Protein AF-A0A849MA94-F1 (afdb_monomer_lite)

Secondary structure (DSSP, 8-state):
-HHHHHHHHGGG-SSEEEEEEEETTEEEEEEEETTTTEEEEEEE-TTS-EEEEEEES-HHHHHHHHHHHS-S--TTSPPPEEEE---

Structure (mmCIF, N/CA/C/O backbone):
data_AF-A0A849MA94-F1
#
_entry.id   AF-A0A849MA94-F1
#
loop_
_atom_site.group_PDB
_atom_site.id
_atom_site.type_symbol
_atom_site.label_atom_id
_atom_site.label_alt_id
_atom_site.label_comp_id
_atom_site.label_asym_id
_atom_site.label_entity_id
_atom_site.label_seq_id
_atom_site.pdbx_PDB_ins_code
_atom_site.Cartn_x
_atom_site.Cartn_y
_atom_site.Cartn_z
_atom_site.occupancy
_atom_site.B_iso_or_equiv
_atom_site.auth_seq_id
_atom_site.auth_comp_id
_atom_site.auth_asym_id
_atom_site.auth_atom_id
_atom_site.pdbx_PDB_model_num
ATOM 1 N N . MET A 1 1 ? 1.496 12.436 -2.236 1.00 76.69 1 MET A N 1
ATOM 2 C CA . MET A 1 1 ? 1.110 12.129 -3.637 1.00 76.69 1 MET A CA 1
ATOM 3 C C . MET A 1 1 ? 0.182 10.909 -3.790 1.00 76.69 1 MET A C 1
ATOM 5 O O . MET A 1 1 ? -0.971 11.111 -4.139 1.00 76.69 1 MET A O 1
ATOM 9 N N . VAL A 1 2 ? 0.598 9.652 -3.528 1.00 86.56 2 VAL A N 1
ATOM 10 C CA . VAL A 1 2 ? -0.299 8.467 -3.696 1.00 86.56 2 VAL A CA 1
ATOM 11 C C . VAL A 1 2 ? -1.385 8.389 -2.617 1.00 86.56 2 VAL A C 1
ATOM 13 O O . VAL A 1 2 ? -2.550 8.169 -2.932 1.00 86.56 2 VAL A O 1
ATOM 16 N N . ALA A 1 3 ? -1.019 8.587 -1.347 1.00 86.75 3 ALA A N 1
ATOM 17 C CA . ALA A 1 3 ? -1.971 8.524 -0.239 1.00 86.75 3 ALA A CA 1
ATOM 18 C C . ALA A 1 3 ? -3.079 9.585 -0.365 1.00 86.75 3 ALA A C 1
ATOM 20 O O . ALA A 1 3 ? -4.253 9.277 -0.198 1.00 86.75 3 ALA A O 1
ATOM 21 N N . GLU A 1 4 ? -2.715 10.807 -0.757 1.00 88.38 4 GLU A N 1
ATOM 22 C CA . GLU A 1 4 ? -3.664 11.893 -1.035 1.00 88.38 4 GLU A CA 1
ATOM 23 C C . GLU A 1 4 ? -4.604 11.553 -2.196 1.00 88.38 4 GLU A C 1
ATOM 25 O O . GLU A 1 4 ? -5.797 11.841 -2.124 1.00 88.38 4 GLU A O 1
ATOM 30 N N . LEU A 1 5 ? -4.093 10.906 -3.252 1.00 87.00 5 LEU A N 1
ATOM 31 C CA . LEU A 1 5 ? -4.917 10.473 -4.378 1.00 87.00 5 LEU A CA 1
ATOM 32 C C . LEU A 1 5 ? -5.948 9.428 -3.941 1.00 87.00 5 LEU A C 1
ATOM 34 O O . LEU A 1 5 ? -7.102 9.506 -4.357 1.00 87.00 5 LEU A O 1
ATOM 38 N N . PHE A 1 6 ? -5.567 8.485 -3.078 1.00 88.81 6 PHE A N 1
ATOM 39 C CA . PHE A 1 6 ? -6.527 7.547 -2.502 1.00 88.81 6 PHE A CA 1
ATOM 40 C C . PHE A 1 6 ? -7.552 8.246 -1.614 1.00 88.81 6 PHE A C 1
ATOM 42 O O . PHE A 1 6 ? -8.740 8.026 -1.815 1.00 88.81 6 PHE A O 1
ATOM 49 N N . LEU A 1 7 ? -7.128 9.125 -0.700 1.00 88.19 7 LEU A N 1
ATOM 50 C CA . LEU A 1 7 ? -8.043 9.869 0.175 1.00 88.19 7 LEU A CA 1
ATOM 51 C C . LEU A 1 7 ? -9.059 10.693 -0.626 1.00 88.19 7 LEU A C 1
ATOM 53 O O . LEU A 1 7 ? -10.249 10.640 -0.334 1.00 88.19 7 LEU A O 1
ATOM 57 N N . LYS A 1 8 ? -8.617 11.384 -1.683 1.00 89.19 8 LYS A N 1
ATOM 58 C CA . LYS A 1 8 ? -9.487 12.197 -2.546 1.00 89.19 8 LYS A CA 1
ATOM 59 C C . LYS A 1 8 ? -10.556 11.377 -3.277 1.00 89.19 8 LYS A C 1
ATOM 61 O O . LYS A 1 8 ? -11.632 11.893 -3.556 1.00 89.19 8 LYS A O 1
ATOM 66 N N . ASN A 1 9 ? -10.249 10.130 -3.632 1.00 86.56 9 ASN A N 1
ATOM 67 C CA . ASN A 1 9 ? -11.147 9.275 -4.414 1.00 86.56 9 ASN A CA 1
ATOM 68 C C . ASN A 1 9 ? -11.886 8.235 -3.563 1.00 86.56 9 ASN A C 1
ATOM 70 O O . ASN A 1 9 ? -12.665 7.454 -4.108 1.00 86.56 9 ASN A O 1
ATOM 74 N N . LEU A 1 10 ? -11.652 8.214 -2.249 1.00 84.44 10 LEU A N 1
ATOM 75 C CA . LEU A 1 10 ? -12.111 7.150 -1.365 1.00 84.44 10 LEU A CA 1
ATOM 76 C C . LEU A 1 10 ? -13.636 7.035 -1.330 1.00 84.44 10 LEU A C 1
ATOM 78 O O . LEU A 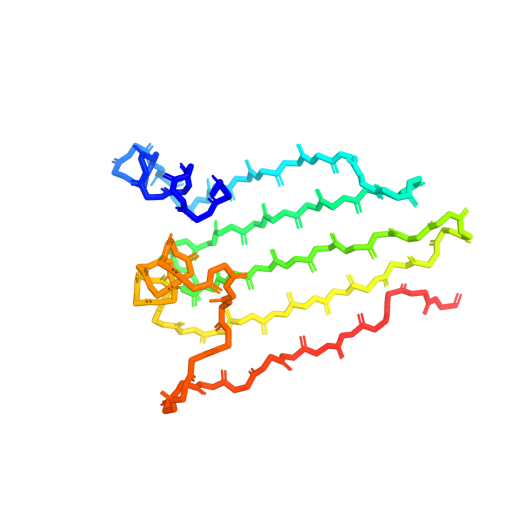1 10 ? -14.167 5.939 -1.468 1.00 84.44 10 LEU A O 1
ATOM 82 N N . ASP A 1 11 ? -14.332 8.164 -1.213 1.00 78.25 11 ASP A N 1
ATOM 83 C CA . ASP A 1 11 ? -15.797 8.194 -1.109 1.00 78.25 11 ASP A CA 1
ATOM 84 C C . ASP A 1 11 ? -16.499 7.858 -2.438 1.00 78.25 11 ASP A C 1
ATOM 86 O O . ASP A 1 11 ? -17.680 7.519 -2.458 1.00 78.25 11 ASP A O 1
ATOM 90 N N . MET A 1 12 ? -15.770 7.911 -3.558 1.00 73.75 12 MET A N 1
ATOM 91 C CA . MET A 1 12 ? -16.264 7.525 -4.885 1.00 73.75 12 MET A CA 1
ATOM 92 C C . MET A 1 12 ? -15.980 6.051 -5.217 1.00 73.75 12 MET A C 1
ATOM 94 O O . MET A 1 12 ? -16.490 5.529 -6.212 1.00 73.75 12 MET A O 1
ATOM 98 N N . ALA A 1 13 ? -15.159 5.369 -4.416 1.00 68.12 13 ALA A N 1
ATOM 99 C CA . ALA A 1 13 ? -14.701 4.019 -4.695 1.00 68.12 13 ALA A CA 1
ATOM 100 C C . ALA A 1 13 ? -15.687 2.969 -4.176 1.00 68.12 13 ALA A C 1
ATOM 102 O O . ALA A 1 13 ? -15.842 2.776 -2.973 1.00 68.12 13 ALA A O 1
ATOM 103 N N . LYS A 1 14 ? -16.306 2.214 -5.088 1.00 67.88 14 LYS A N 1
ATOM 104 C CA . LYS A 1 14 ? -17.024 0.979 -4.743 1.00 67.88 14 LYS A CA 1
ATOM 105 C C . LYS A 1 14 ? -16.040 -0.193 -4.681 1.00 67.88 14 LYS A C 1
ATOM 107 O O . LYS A 1 14 ? -15.924 -0.957 -5.634 1.00 67.88 14 LYS A O 1
ATOM 112 N N . GLY A 1 15 ? -15.281 -0.279 -3.593 1.00 78.31 15 GLY A N 1
ATOM 113 C CA . GLY A 1 15 ? -14.521 -1.478 -3.227 1.00 78.31 15 GLY A CA 1
ATOM 114 C C . GLY A 1 15 ? -13.014 -1.415 -3.479 1.00 78.31 15 GLY A C 1
ATOM 115 O O . GLY A 1 15 ? -12.244 -1.778 -2.594 1.00 78.31 15 GLY A O 1
ATOM 116 N N . LYS A 1 16 ? -12.549 -0.943 -4.646 1.00 88.38 16 LYS A N 1
ATOM 117 C CA . LYS A 1 16 ? -11.106 -0.955 -4.979 1.00 88.38 16 LYS A CA 1
ATOM 118 C C . LYS A 1 16 ? -10.653 0.318 -5.688 1.00 88.38 16 LYS A C 1
ATOM 120 O O . LYS A 1 16 ? -11.325 0.800 -6.597 1.00 88.38 16 LYS A O 1
ATOM 125 N N . LEU A 1 17 ? -9.480 0.829 -5.312 1.00 91.88 17 LEU A N 1
ATOM 126 C CA . LEU A 1 17 ? -8.789 1.925 -5.996 1.00 91.88 17 LEU A CA 1
ATOM 127 C C . LEU A 1 17 ? -7.397 1.483 -6.436 1.00 91.88 17 LEU A C 1
ATOM 129 O O . LEU A 1 17 ? -6.680 0.826 -5.686 1.00 91.88 17 LEU A O 1
ATOM 133 N N . GLY A 1 18 ? -6.993 1.892 -7.637 1.00 92.88 18 GLY A N 1
ATOM 134 C CA . GLY A 1 18 ? -5.685 1.576 -8.200 1.00 92.88 18 GLY A CA 1
ATOM 135 C C . GLY A 1 18 ? -4.941 2.825 -8.651 1.00 92.88 18 GLY A C 1
ATOM 136 O O . GLY A 1 18 ? -5.522 3.706 -9.279 1.00 92.88 18 GLY A O 1
ATOM 137 N N . VAL A 1 19 ? -3.645 2.883 -8.354 1.00 92.94 19 VAL A N 1
ATOM 138 C CA . VAL A 1 19 ? -2.730 3.917 -8.848 1.00 92.94 19 VAL A CA 1
ATOM 139 C C . VAL A 1 19 ? -1.512 3.224 -9.431 1.00 92.94 19 VAL A C 1
ATOM 141 O O . VAL A 1 19 ? -0.879 2.414 -8.758 1.00 92.94 19 VAL A O 1
ATOM 144 N N . LYS A 1 20 ? -1.169 3.550 -10.674 1.00 93.75 20 LYS A N 1
ATOM 145 C CA . LYS A 1 20 ? -0.023 2.985 -11.389 1.00 93.75 20 LYS A CA 1
ATOM 146 C C . LYS A 1 20 ? 0.861 4.109 -11.907 1.00 93.75 20 LYS A C 1
ATOM 148 O O . LYS A 1 20 ? 0.353 5.078 -12.464 1.00 93.75 20 LYS A O 1
ATOM 153 N N . TYR A 1 21 ? 2.169 3.969 -11.730 1.00 92.56 21 TYR A N 1
ATOM 154 C CA . TYR A 1 21 ? 3.162 4.898 -12.265 1.00 92.56 21 TYR A CA 1
ATOM 155 C C . TYR A 1 21 ? 4.514 4.204 -12.475 1.00 92.56 21 TYR A C 1
ATOM 157 O O . TYR A 1 21 ? 4.765 3.126 -11.937 1.00 92.56 21 TYR A O 1
ATOM 165 N N . ILE A 1 22 ? 5.383 4.827 -13.270 1.00 91.31 22 ILE A N 1
ATOM 166 C CA . ILE A 1 22 ? 6.741 4.343 -13.549 1.00 91.31 22 ILE A CA 1
ATOM 167 C C . ILE A 1 22 ? 7.739 5.096 -12.662 1.00 91.31 22 ILE A C 1
ATOM 169 O O . ILE A 1 22 ? 7.637 6.313 -12.513 1.00 91.31 22 ILE A O 1
ATOM 173 N N . SER A 1 23 ? 8.691 4.377 -12.066 1.00 87.88 23 SER A N 1
ATOM 174 C CA . SER A 1 23 ? 9.774 4.920 -11.234 1.00 87.88 23 SER A CA 1
ATOM 175 C C . SER A 1 23 ? 11.019 4.055 -11.396 1.00 87.88 23 SER A C 1
ATOM 177 O O . SER A 1 23 ? 10.922 2.832 -11.339 1.00 87.88 23 SER A O 1
ATOM 179 N N . ASP A 1 24 ? 12.189 4.673 -11.567 1.00 83.25 24 ASP A N 1
ATOM 180 C CA . ASP A 1 24 ? 13.492 3.982 -11.615 1.00 83.25 24 ASP A CA 1
ATOM 181 C C . ASP A 1 24 ? 13.558 2.826 -12.637 1.00 83.25 24 ASP A C 1
ATOM 183 O O . ASP A 1 24 ? 14.123 1.765 -12.370 1.00 83.25 24 ASP A O 1
ATOM 187 N N . GLY A 1 25 ? 12.924 3.000 -13.804 1.00 83.50 25 GLY A N 1
ATOM 188 C CA . GLY A 1 25 ? 12.865 1.977 -14.859 1.00 83.50 25 GLY A CA 1
ATOM 189 C C . GLY A 1 25 ? 11.974 0.770 -14.537 1.00 83.50 25 GLY A C 1
ATOM 190 O O . GLY A 1 25 ? 11.956 -0.190 -15.302 1.00 83.50 25 GLY A O 1
ATOM 191 N N . GLY A 1 26 ? 11.237 0.814 -13.427 1.00 87.31 26 GLY A N 1
ATOM 192 C CA . GLY A 1 26 ? 10.264 -0.190 -13.023 1.00 87.31 26 GLY A CA 1
ATOM 193 C C . GLY A 1 26 ? 8.856 0.385 -12.884 1.00 87.31 26 GLY A C 1
ATOM 194 O O . GLY A 1 26 ? 8.638 1.592 -12.773 1.00 87.31 26 GLY A O 1
ATOM 195 N N . GLU A 1 27 ? 7.874 -0.498 -12.873 1.00 93.00 27 GLU A N 1
ATOM 196 C CA . GLU A 1 27 ? 6.476 -0.174 -12.624 1.00 93.00 27 GLU A CA 1
ATOM 197 C C . GLU A 1 27 ? 6.127 -0.326 -11.141 1.00 93.00 27 GLU A C 1
ATOM 199 O O . GLU A 1 27 ? 6.437 -1.346 -10.511 1.00 93.00 27 GLU A O 1
ATOM 204 N N . ILE A 1 28 ? 5.443 0.684 -10.598 1.00 93.75 28 ILE A N 1
ATOM 205 C CA . ILE A 1 28 ? 4.855 0.663 -9.263 1.00 93.75 28 ILE A CA 1
ATOM 206 C C . ILE A 1 28 ? 3.333 0.733 -9.390 1.00 93.75 28 ILE A C 1
ATOM 208 O O . ILE A 1 28 ? 2.787 1.678 -9.961 1.00 93.75 28 ILE A O 1
ATOM 212 N N . ILE A 1 29 ? 2.646 -0.247 -8.804 1.00 94.69 29 ILE A N 1
ATOM 213 C CA . ILE A 1 29 ? 1.185 -0.273 -8.689 1.00 94.69 29 ILE A CA 1
ATOM 214 C C . ILE A 1 29 ? 0.820 -0.287 -7.211 1.00 94.69 29 ILE A C 1
ATOM 216 O O . ILE A 1 29 ? 1.259 -1.177 -6.489 1.00 94.69 29 ILE A O 1
ATOM 220 N N . TYR A 1 30 ? -0.019 0.646 -6.772 1.00 95.00 30 TYR A N 1
ATOM 221 C CA . TYR A 1 30 ? -0.726 0.555 -5.499 1.00 95.00 30 TYR A CA 1
ATOM 222 C C . TYR A 1 30 ? -2.181 0.177 -5.736 1.00 95.00 30 TYR A C 1
ATOM 224 O O . TYR A 1 30 ? -2.850 0.786 -6.568 1.00 95.00 30 TYR A O 1
ATOM 232 N N . LEU A 1 31 ? -2.671 -0.789 -4.968 1.00 94.69 31 LEU A N 1
ATOM 233 C CA . LEU A 1 31 ? -4.076 -1.160 -4.897 1.00 94.69 31 LEU A CA 1
ATOM 234 C C . LEU A 1 31 ? -4.553 -0.963 -3.463 1.00 94.69 31 LEU A C 1
ATOM 236 O O . LEU A 1 31 ? -3.981 -1.539 -2.539 1.00 94.69 31 LEU A O 1
ATOM 240 N N . LEU A 1 32 ? -5.592 -0.165 -3.287 1.00 94.44 32 LEU A N 1
ATOM 241 C CA . LEU A 1 32 ? -6.351 -0.079 -2.052 1.00 94.44 32 LEU A CA 1
ATOM 242 C C . LEU A 1 32 ? -7.613 -0.918 -2.221 1.00 94.44 32 LEU A C 1
ATOM 244 O O . LEU A 1 32 ? -8.359 -0.714 -3.178 1.00 94.44 32 LEU A O 1
ATOM 248 N N . ASP A 1 33 ? -7.848 -1.824 -1.286 1.00 92.00 33 ASP A N 1
ATOM 249 C CA . ASP A 1 33 ? -9.093 -2.570 -1.172 1.00 92.00 33 ASP A CA 1
ATOM 250 C C . ASP A 1 33 ? -9.805 -2.115 0.100 1.00 92.00 33 ASP A C 1
ATOM 252 O O . ASP A 1 33 ? -9.306 -2.308 1.214 1.00 92.00 33 ASP A O 1
ATOM 256 N N . THR A 1 34 ? -10.926 -1.420 -0.077 1.00 89.25 34 THR A N 1
ATOM 257 C CA . THR A 1 34 ? -11.685 -0.843 1.035 1.00 89.25 34 THR A CA 1
ATOM 258 C C . THR A 1 34 ? -12.570 -1.876 1.719 1.00 89.25 34 THR A C 1
ATOM 260 O O . THR A 1 34 ? -12.932 -1.668 2.873 1.00 89.25 34 THR A O 1
ATOM 263 N N . GLU A 1 35 ? -12.920 -2.961 1.023 1.00 89.25 35 GLU A N 1
ATOM 264 C CA . GLU A 1 35 ? -13.747 -4.050 1.557 1.00 89.25 35 GLU A CA 1
ATOM 265 C C . GLU A 1 35 ? -12.891 -5.011 2.382 1.00 89.25 35 GLU A C 1
ATOM 267 O O . GLU A 1 35 ? -13.185 -5.261 3.549 1.00 89.25 35 GLU A O 1
ATOM 272 N N . ASP A 1 36 ? -11.772 -5.460 1.813 1.00 89.81 36 ASP A N 1
ATOM 273 C CA . ASP A 1 36 ? -10.836 -6.365 2.488 1.00 89.81 36 ASP A CA 1
ATOM 274 C C . ASP A 1 36 ? -9.848 -5.627 3.419 1.00 89.81 36 ASP A C 1
ATOM 276 O O . ASP A 1 36 ? -8.963 -6.241 4.023 1.00 89.81 36 ASP A O 1
ATOM 280 N N . ASN A 1 37 ? -9.978 -4.301 3.527 1.00 90.81 37 ASN A N 1
ATOM 281 C CA . ASN A 1 37 ? -9.197 -3.423 4.398 1.00 90.81 37 ASN A CA 1
ATOM 282 C C . ASN A 1 37 ? -7.674 -3.624 4.261 1.00 90.81 37 ASN A C 1
ATOM 284 O O . ASN A 1 37 ? -6.966 -3.872 5.242 1.00 90.81 37 ASN A O 1
ATOM 288 N N . PHE A 1 38 ? -7.145 -3.537 3.037 1.00 92.44 38 PHE A N 1
ATOM 289 C CA . PHE A 1 38 ? -5.702 -3.629 2.807 1.00 92.44 38 PHE A CA 1
ATOM 290 C C . PHE A 1 38 ? -5.195 -2.657 1.745 1.00 92.44 38 PHE A C 1
ATOM 292 O O . PHE A 1 38 ? -5.913 -2.225 0.845 1.00 92.44 38 PHE A O 1
ATOM 299 N N . ILE A 1 39 ? -3.891 -2.391 1.802 1.00 95.25 39 ILE A N 1
ATOM 300 C CA . ILE A 1 39 ? -3.132 -1.734 0.738 1.00 95.25 39 ILE A CA 1
ATOM 301 C C . ILE A 1 39 ? -2.114 -2.744 0.207 1.00 95.25 39 ILE A C 1
ATOM 303 O O . ILE A 1 39 ? -1.361 -3.342 0.977 1.00 95.25 39 ILE A O 1
ATOM 307 N N . ARG A 1 40 ? -2.061 -2.937 -1.110 1.00 95.81 40 ARG A N 1
ATOM 308 C CA . ARG A 1 40 ? -1.009 -3.697 -1.793 1.00 95.81 40 ARG A CA 1
ATOM 309 C C . ARG A 1 40 ? -0.163 -2.772 -2.641 1.00 95.81 40 ARG A C 1
ATOM 311 O O . ARG A 1 40 ? -0.682 -1.870 -3.290 1.00 95.81 40 ARG A O 1
ATOM 318 N N . LYS A 1 41 ? 1.137 -3.038 -2.677 1.00 95.38 41 LYS A N 1
ATOM 319 C CA . LYS A 1 41 ? 2.071 -2.435 -3.623 1.00 95.38 41 LYS A CA 1
ATOM 320 C C . LYS A 1 41 ? 2.764 -3.529 -4.406 1.00 95.38 41 LYS A C 1
ATOM 322 O O . LYS A 1 41 ? 3.369 -4.412 -3.808 1.00 95.38 41 LYS A O 1
ATOM 327 N N . PHE A 1 42 ? 2.753 -3.410 -5.720 1.00 94.94 42 PHE A N 1
ATOM 328 C CA . PHE A 1 42 ? 3.621 -4.165 -6.608 1.00 94.94 42 PHE A CA 1
ATOM 329 C C . PHE A 1 42 ? 4.739 -3.238 -7.053 1.00 94.94 42 PHE A C 1
ATOM 331 O O . PHE A 1 42 ? 4.480 -2.113 -7.479 1.00 94.94 42 PHE A O 1
ATOM 338 N N . LYS A 1 43 ? 5.981 -3.689 -6.908 1.00 94.62 43 LYS A N 1
ATOM 339 C CA . LYS A 1 43 ? 7.154 -3.009 -7.449 1.00 94.62 43 LYS A CA 1
ATOM 340 C C . LYS A 1 43 ? 7.871 -3.985 -8.360 1.00 94.62 43 LYS A C 1
ATOM 342 O O . LYS A 1 43 ? 8.383 -4.997 -7.883 1.00 94.62 43 LYS A O 1
ATOM 347 N N . THR A 1 44 ? 7.914 -3.663 -9.642 1.00 93.88 44 THR A N 1
ATOM 348 C CA . THR A 1 44 ? 8.817 -4.324 -10.583 1.00 93.88 44 THR A CA 1
ATOM 349 C C . THR A 1 44 ? 10.133 -3.561 -10.635 1.00 93.88 44 THR A C 1
ATOM 351 O O . THR A 1 44 ? 10.162 -2.344 -10.444 1.00 93.88 44 THR A O 1
ATOM 354 N N . ASN A 1 45 ? 11.235 -4.275 -10.828 1.00 86.94 45 ASN A N 1
ATOM 355 C CA . ASN A 1 45 ? 12.527 -3.675 -11.145 1.00 86.94 45 ASN A CA 1
ATOM 356 C C . ASN A 1 45 ? 12.842 -3.851 -12.642 1.00 86.94 45 ASN A C 1
ATOM 358 O O . ASN A 1 45 ? 12.132 -4.551 -13.363 1.00 86.94 45 ASN A O 1
ATOM 362 N N . ILE A 1 46 ? 13.937 -3.238 -13.098 1.00 84.25 46 ILE A N 1
ATOM 363 C CA . ILE A 1 46 ? 14.374 -3.301 -14.502 1.00 84.25 46 ILE A CA 1
ATOM 364 C C . ILE A 1 46 ? 14.697 -4.726 -14.984 1.00 84.25 46 ILE A C 1
ATOM 366 O O . ILE A 1 46 ? 14.632 -5.002 -16.175 1.00 84.25 46 ILE A O 1
ATOM 370 N N . SER A 1 47 ? 15.014 -5.647 -14.068 1.00 84.88 47 SER A N 1
ATOM 371 C CA . SER A 1 47 ? 15.276 -7.054 -14.384 1.00 84.88 47 SER A CA 1
ATOM 372 C C . SER A 1 47 ? 14.007 -7.915 -14.425 1.00 84.88 47 SER A C 1
ATOM 374 O O . SER A 1 47 ? 14.109 -9.132 -14.539 1.00 84.88 47 SER A O 1
ATOM 376 N N . GLY A 1 48 ? 12.815 -7.320 -14.289 1.00 83.06 48 GLY A N 1
ATOM 377 C CA . GLY A 1 48 ? 11.532 -8.030 -14.320 1.00 83.06 48 GLY A CA 1
ATOM 378 C C . GLY A 1 48 ? 11.150 -8.743 -13.016 1.00 83.06 48 GLY A C 1
ATOM 379 O O . GLY A 1 48 ? 10.090 -9.363 -12.945 1.00 83.06 48 GLY A O 1
ATOM 380 N N . THR A 1 49 ? 11.954 -8.640 -11.955 1.00 90.62 49 THR A N 1
ATOM 381 C CA . THR A 1 49 ? 11.587 -9.140 -10.623 1.00 90.62 49 THR A CA 1
ATOM 382 C C . THR A 1 49 ? 10.456 -8.295 -10.053 1.00 90.62 49 THR A C 1
ATOM 384 O O . THR A 1 49 ? 10.545 -7.066 -10.027 1.00 90.62 49 THR A O 1
ATOM 387 N N . MET A 1 50 ? 9.414 -8.950 -9.538 1.00 93.94 50 MET A N 1
ATOM 388 C CA . MET A 1 50 ? 8.272 -8.285 -8.917 1.00 93.94 50 MET A CA 1
ATOM 389 C C . MET A 1 50 ? 8.200 -8.604 -7.423 1.00 93.94 50 MET A C 1
ATOM 391 O O . MET A 1 50 ? 8.094 -9.762 -7.024 1.00 93.94 50 MET A O 1
ATOM 395 N N . LEU A 1 51 ? 8.213 -7.561 -6.595 1.00 95.25 51 LEU A N 1
ATOM 396 C CA . LEU A 1 51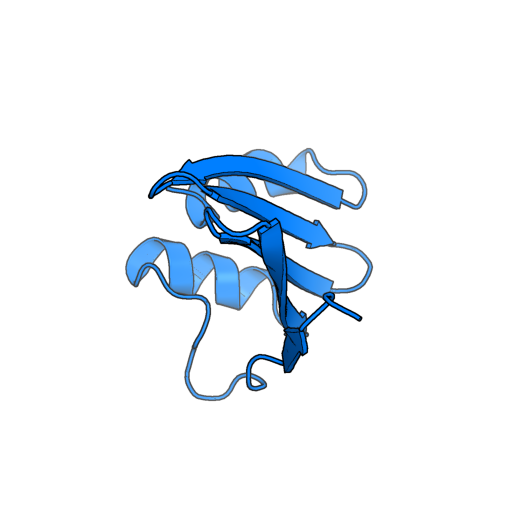 ? 7.938 -7.654 -5.163 1.00 95.25 51 LEU A CA 1
ATOM 397 C C . LEU A 1 51 ? 6.517 -7.174 -4.876 1.00 95.25 51 LEU A C 1
ATOM 399 O O . LEU A 1 51 ? 6.112 -6.102 -5.335 1.00 95.25 51 LEU A O 1
ATOM 403 N N . GLN A 1 52 ? 5.790 -7.942 -4.075 1.00 96.00 52 GLN A N 1
ATOM 404 C CA . GLN A 1 52 ? 4.507 -7.563 -3.504 1.00 96.00 52 GLN A CA 1
ATOM 405 C C . GLN A 1 52 ? 4.691 -7.186 -2.036 1.00 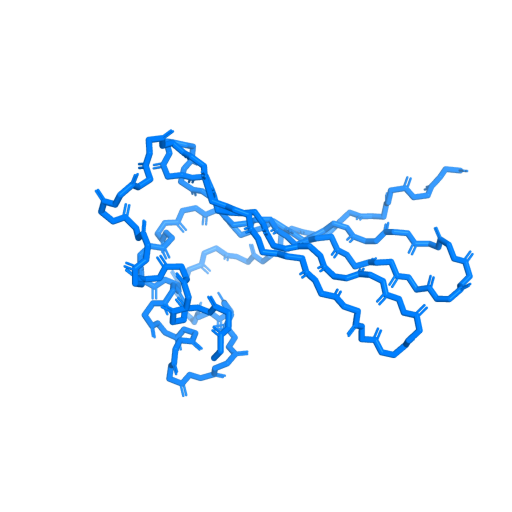96.00 52 GLN A C 1
ATOM 407 O O . GLN A 1 52 ? 5.247 -7.955 -1.257 1.00 96.00 52 GLN A O 1
ATOM 412 N N . TYR A 1 53 ? 4.162 -6.030 -1.658 1.00 96.19 53 TYR A N 1
ATOM 413 C CA . TYR A 1 53 ? 4.052 -5.569 -0.280 1.00 96.19 53 TYR A CA 1
ATOM 414 C C . TYR A 1 53 ? 2.573 -5.510 0.090 1.00 96.19 53 TYR A C 1
ATOM 416 O O . TYR A 1 53 ? 1.784 -4.966 -0.686 1.00 96.19 53 TYR A O 1
ATOM 424 N N . THR A 1 54 ? 2.194 -6.036 1.251 1.00 96.19 54 THR A N 1
ATOM 425 C CA . THR A 1 54 ? 0.808 -6.012 1.737 1.00 96.19 54 THR A CA 1
ATOM 426 C C . THR A 1 54 ? 0.765 -5.396 3.129 1.00 96.19 54 THR A C 1
ATOM 428 O O . THR A 1 54 ? 1.408 -5.893 4.051 1.00 96.19 54 THR A O 1
ATOM 431 N N . TRP A 1 55 ? -0.004 -4.321 3.281 1.00 95.62 55 TRP A N 1
ATOM 432 C CA . TRP A 1 55 ? -0.360 -3.735 4.571 1.00 95.62 55 TRP A CA 1
ATOM 433 C C . TRP A 1 55 ? -1.819 -4.065 4.857 1.00 95.62 55 TRP A C 1
ATOM 435 O O . TRP A 1 55 ? -2.701 -3.639 4.112 1.00 95.62 55 TRP A O 1
ATOM 445 N N . ARG A 1 56 ? -2.071 -4.831 5.918 1.00 92.56 56 ARG A N 1
ATOM 446 C CA . ARG A 1 56 ? -3.424 -5.205 6.346 1.00 92.56 56 ARG A CA 1
ATOM 447 C C . ARG A 1 56 ? -3.931 -4.273 7.438 1.00 92.56 56 ARG A C 1
ATOM 449 O O . ARG A 1 56 ? -3.138 -3.806 8.266 1.00 92.56 56 ARG A O 1
ATOM 456 N N . GLY A 1 57 ? -5.246 -4.088 7.453 1.00 90.31 57 GLY A N 1
ATOM 457 C CA . GLY A 1 57 ? -5.963 -3.346 8.477 1.00 90.31 57 GLY A CA 1
ATOM 458 C C . GLY A 1 57 ? -5.735 -1.840 8.407 1.00 90.31 57 GLY A C 1
ATOM 459 O O . GLY A 1 57 ? -4.739 -1.363 7.848 1.00 90.31 57 GLY A O 1
ATOM 460 N N . GLU A 1 58 ? -6.664 -1.114 9.024 1.00 91.19 58 GLU A N 1
ATOM 461 C CA . GLU A 1 58 ? -6.592 0.328 9.264 1.00 91.19 58 GLU A CA 1
ATOM 462 C C . GLU A 1 58 ? -6.147 1.149 8.046 1.00 91.19 58 GLU A C 1
ATOM 464 O O . GLU A 1 58 ? -5.336 2.073 8.157 1.00 91.19 58 GLU A O 1
ATOM 469 N N . PHE A 1 59 ? -6.661 0.829 6.847 1.00 90.88 59 PHE A N 1
ATOM 470 C CA . PHE A 1 59 ? -6.204 1.503 5.628 1.00 90.88 59 PHE A CA 1
ATOM 471 C C . PHE A 1 59 ? -6.390 3.025 5.721 1.00 90.88 59 PHE A C 1
ATOM 473 O O . PHE A 1 59 ? -5.556 3.773 5.220 1.00 90.88 59 PHE A O 1
ATOM 480 N N . ARG A 1 60 ? -7.451 3.501 6.392 1.00 91.06 60 ARG A N 1
ATOM 481 C CA . ARG A 1 60 ? -7.725 4.936 6.569 1.00 91.06 60 ARG A CA 1
ATOM 482 C C . ARG A 1 60 ? -6.643 5.618 7.401 1.00 91.06 60 ARG A C 1
ATOM 484 O O . ARG A 1 60 ? -6.149 6.670 6.998 1.00 91.06 60 ARG A O 1
ATOM 491 N N . GLU A 1 61 ? -6.247 5.008 8.514 1.00 92.81 61 GLU A N 1
ATOM 492 C CA . GLU A 1 61 ? -5.185 5.526 9.383 1.00 92.81 61 GLU A CA 1
ATOM 493 C C . GLU A 1 61 ? -3.845 5.526 8.651 1.00 92.81 61 GLU A C 1
ATOM 495 O O . GLU A 1 61 ? -3.155 6.546 8.622 1.00 92.81 61 GLU A O 1
ATOM 500 N N . ARG A 1 62 ? -3.537 4.434 7.941 1.00 93.62 62 ARG A N 1
ATOM 501 C CA . ARG A 1 62 ? -2.327 4.329 7.115 1.00 93.62 62 ARG A CA 1
ATOM 502 C C . ARG A 1 62 ? -2.285 5.379 6.012 1.00 93.62 62 ARG A C 1
ATOM 504 O O . ARG A 1 62 ? -1.227 5.958 5.782 1.00 93.62 62 ARG A O 1
ATOM 511 N N . LEU A 1 63 ? -3.398 5.629 5.316 1.00 93.12 63 LEU A N 1
ATOM 512 C CA . LEU A 1 63 ? -3.481 6.666 4.282 1.00 93.12 63 LEU A CA 1
ATOM 513 C C . LEU A 1 63 ? -3.275 8.059 4.878 1.00 93.12 63 LEU A C 1
ATOM 515 O O . LEU A 1 63 ? -2.512 8.845 4.317 1.00 93.12 63 LEU A O 1
ATOM 519 N N . LYS A 1 64 ? -3.911 8.352 6.019 1.00 93.00 64 LYS A N 1
ATOM 520 C CA . LYS A 1 64 ? -3.724 9.623 6.725 1.00 93.00 64 LYS A CA 1
ATOM 521 C C . LYS A 1 64 ? -2.258 9.807 7.117 1.00 93.00 64 LYS A C 1
ATOM 523 O O . LYS A 1 64 ? -1.639 10.779 6.694 1.00 93.00 64 LYS A O 1
ATOM 528 N N . TYR A 1 65 ? -1.666 8.832 7.802 1.00 93.19 65 TYR A N 1
ATOM 529 C CA . TYR A 1 65 ? -0.259 8.878 8.198 1.00 93.19 65 TYR A CA 1
ATOM 530 C C . TYR A 1 65 ? 0.682 9.024 6.992 1.00 93.19 65 TYR A C 1
ATOM 532 O O . TYR A 1 65 ? 1.611 9.832 7.016 1.00 93.19 65 TYR A O 1
ATOM 540 N N . ALA A 1 66 ? 0.418 8.298 5.903 1.00 93.62 66 ALA A N 1
ATOM 541 C CA . ALA A 1 66 ? 1.218 8.359 4.684 1.00 93.62 66 ALA A CA 1
ATOM 542 C C . ALA A 1 66 ? 1.083 9.679 3.918 1.00 93.62 66 ALA A C 1
ATOM 544 O O . ALA A 1 66 ? 2.013 10.035 3.194 1.00 93.62 66 ALA A O 1
ATOM 545 N N . SER A 1 67 ? -0.033 10.402 4.054 1.00 92.88 67 SER A N 1
ATOM 546 C CA . SER A 1 67 ? -0.171 11.742 3.470 1.00 92.88 67 SER A CA 1
ATOM 547 C C . SER A 1 67 ? 0.781 12.757 4.110 1.00 92.88 67 SER A C 1
ATOM 549 O O . SER A 1 67 ? 1.259 13.653 3.424 1.00 92.88 67 SER A O 1
ATOM 551 N N . GLU A 1 68 ? 1.138 12.548 5.377 1.00 93.19 68 GLU A N 1
ATOM 552 C CA . GLU A 1 68 ? 2.024 13.428 6.148 1.00 93.19 68 GLU A CA 1
ATOM 553 C C . GLU A 1 68 ? 3.485 12.935 6.145 1.00 93.19 68 GLU A C 1
ATOM 555 O O . GLU A 1 68 ? 4.416 13.734 6.102 1.00 93.19 68 GLU A O 1
ATOM 560 N N . ASN A 1 69 ? 3.700 11.613 6.153 1.00 92.56 69 ASN A N 1
ATOM 561 C CA . ASN A 1 69 ? 5.014 10.991 6.378 1.00 92.56 69 ASN A CA 1
ATOM 562 C C . ASN A 1 69 ? 5.563 10.230 5.157 1.00 92.56 69 ASN A C 1
ATOM 564 O O . ASN A 1 69 ? 6.644 9.647 5.224 1.00 92.56 69 ASN A O 1
ATOM 568 N N . ASN A 1 70 ? 4.823 10.185 4.042 1.00 89.25 70 ASN A N 1
ATOM 569 C CA . ASN A 1 70 ? 5.178 9.449 2.819 1.00 89.25 70 ASN A CA 1
ATOM 570 C C . ASN A 1 70 ? 5.487 7.947 3.030 1.00 89.25 70 ASN A C 1
ATOM 572 O O . ASN A 1 70 ? 6.218 7.333 2.251 1.00 89.25 70 ASN A O 1
ATOM 576 N N . THR A 1 71 ? 4.907 7.322 4.060 1.00 90.19 71 THR A N 1
ATOM 577 C CA . THR A 1 71 ? 5.070 5.891 4.359 1.00 90.19 71 THR A CA 1
ATOM 578 C C . THR A 1 71 ? 3.812 5.296 4.987 1.00 90.19 71 THR A C 1
ATOM 580 O O . THR A 1 71 ? 3.132 5.956 5.761 1.00 90.19 71 THR A O 1
ATOM 583 N N . PHE A 1 72 ? 3.520 4.026 4.689 1.00 91.56 72 PHE A N 1
ATOM 584 C CA . PHE A 1 72 ? 2.437 3.259 5.329 1.00 91.56 72 PHE A CA 1
ATOM 585 C C . PHE A 1 72 ? 2.893 2.498 6.585 1.00 91.56 72 PHE A C 1
ATOM 587 O O . PHE A 1 72 ? 2.095 1.798 7.215 1.00 91.56 72 PHE A O 1
ATOM 594 N N . LYS A 1 73 ? 4.187 2.584 6.925 1.00 89.88 73 LYS A N 1
ATOM 595 C CA . LYS A 1 73 ? 4.759 1.987 8.135 1.00 89.88 73 LYS A CA 1
ATOM 596 C C . LYS A 1 73 ? 4.543 2.940 9.308 1.00 89.88 73 LYS A C 1
ATOM 598 O O . LYS A 1 73 ? 5.296 3.894 9.465 1.00 89.88 73 LYS A O 1
ATOM 603 N N . GLN A 1 74 ? 3.519 2.665 10.102 1.00 88.94 74 GLN A N 1
ATOM 604 C CA . GLN A 1 74 ? 3.173 3.418 11.301 1.00 88.94 74 GLN A CA 1
ATOM 605 C C . GLN A 1 74 ? 3.365 2.520 12.526 1.00 88.94 74 GLN A C 1
ATOM 607 O O . GLN A 1 74 ? 2.974 1.353 12.503 1.00 88.94 74 GLN A O 1
ATOM 612 N N . SER A 1 75 ? 3.965 3.062 13.588 1.00 88.50 75 SER A N 1
ATOM 613 C CA . SER A 1 75 ? 4.108 2.346 14.860 1.00 88.50 75 SER A CA 1
ATOM 614 C C . SER A 1 75 ? 2.734 1.991 15.439 1.00 88.50 75 SER A C 1
ATOM 616 O O . SER A 1 75 ? 1.812 2.803 15.376 1.00 88.50 75 SER A O 1
ATOM 618 N N . GLY A 1 76 ? 2.598 0.785 15.993 1.00 88.25 76 GLY A N 1
ATOM 619 C CA . GLY A 1 76 ? 1.338 0.280 16.549 1.00 88.25 76 GLY A CA 1
ATOM 620 C C . GLY A 1 76 ? 0.397 -0.387 15.538 1.00 88.25 76 GLY A C 1
ATOM 621 O O . GLY A 1 76 ? -0.592 -0.979 15.957 1.00 88.25 76 GLY A O 1
ATOM 622 N N . LEU A 1 77 ? 0.711 -0.359 14.237 1.00 88.31 77 LEU A N 1
ATOM 623 C CA . LEU A 1 77 ? -0.021 -1.106 13.208 1.00 88.31 77 LEU A CA 1
ATOM 624 C C . LEU A 1 77 ? 0.745 -2.362 12.763 1.00 88.31 77 LEU A C 1
ATOM 626 O O . LEU A 1 77 ? 1.972 -2.400 12.886 1.00 88.31 77 LEU A O 1
ATOM 630 N N . PRO A 1 78 ? 0.059 -3.372 12.186 1.00 90.62 78 PRO A N 1
ATOM 631 C CA . PRO A 1 78 ? 0.720 -4.555 11.645 1.00 90.62 78 PRO A CA 1
ATOM 632 C C . PRO A 1 78 ? 1.846 -4.217 10.659 1.00 90.62 78 PRO A C 1
ATOM 634 O O . PRO A 1 78 ? 1.713 -3.308 9.824 1.00 90.62 78 PRO A O 1
ATOM 637 N N . GLU A 1 79 ? 2.929 -4.987 10.751 1.00 92.00 79 GLU A N 1
ATOM 638 C CA . GLU A 1 79 ? 4.078 -4.946 9.845 1.00 92.00 79 GLU A CA 1
ATOM 639 C C . GLU A 1 79 ? 3.672 -5.242 8.390 1.00 92.00 79 GLU A C 1
ATOM 641 O O . GLU A 1 79 ? 2.608 -5.794 8.102 1.00 92.00 79 GLU A O 1
ATOM 646 N N . VAL A 1 80 ? 4.537 -4.858 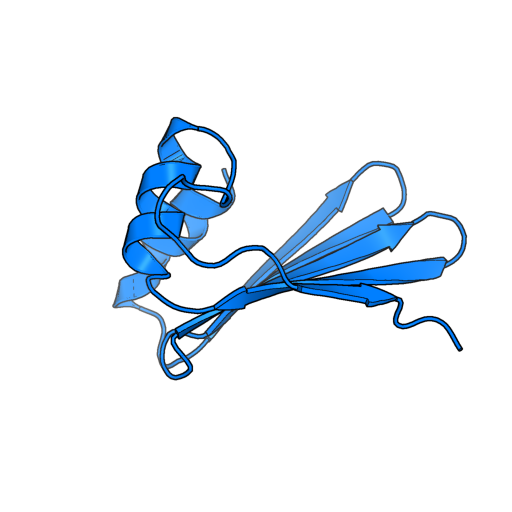7.449 1.00 95.94 80 VAL A N 1
ATOM 647 C CA . VAL A 1 80 ? 4.315 -5.121 6.023 1.00 95.94 80 VAL A CA 1
ATOM 648 C C . VAL A 1 80 ? 4.707 -6.553 5.669 1.00 95.94 80 VAL A C 1
ATOM 650 O O . VAL A 1 80 ? 5.837 -6.972 5.907 1.00 95.94 80 VAL A O 1
ATOM 653 N N . GLU A 1 81 ? 3.805 -7.288 5.025 1.00 95.81 81 GLU A N 1
ATOM 654 C CA . GLU A 1 81 ? 4.125 -8.588 4.430 1.00 95.81 81 GLU A CA 1
ATOM 655 C C . GLU A 1 81 ? 4.827 -8.362 3.087 1.00 95.81 81 GLU A C 1
ATOM 657 O O . GLU A 1 81 ? 4.307 -7.633 2.239 1.00 95.81 81 GLU A O 1
ATOM 662 N N . VAL A 1 82 ? 5.983 -8.993 2.865 1.00 96.25 82 VAL A N 1
ATOM 663 C CA . VAL A 1 82 ? 6.735 -8.886 1.605 1.00 96.25 82 VAL A CA 1
ATOM 664 C C . VAL A 1 82 ? 6.858 -10.257 0.953 1.00 96.25 82 VAL A C 1
ATOM 666 O O . VAL A 1 82 ? 7.344 -11.201 1.570 1.00 96.25 82 VAL A O 1
ATOM 669 N N . LYS A 1 83 ? 6.444 -10.359 -0.312 1.00 95.81 83 LYS A N 1
ATOM 670 C CA . LYS A 1 83 ? 6.533 -11.580 -1.118 1.00 95.81 83 LYS A CA 1
ATOM 671 C C . LYS A 1 83 ? 7.252 -11.291 -2.432 1.00 95.81 83 LYS A C 1
ATOM 673 O O . LYS A 1 83 ? 6.887 -10.356 -3.142 1.00 95.81 83 LYS A O 1
ATOM 678 N N . ASN A 1 84 ? 8.245 -12.109 -2.776 1.00 93.94 84 ASN A N 1
ATOM 679 C CA . ASN A 1 84 ? 8.794 -12.135 -4.129 1.00 93.94 84 ASN A CA 1
ATOM 680 C C . ASN A 1 84 ? 7.869 -12.976 -5.020 1.00 93.94 84 ASN A C 1
ATOM 682 O O . ASN A 1 84 ? 7.510 -14.095 -4.654 1.00 93.94 84 ASN A O 1
ATOM 686 N N . LEU A 1 85 ? 7.430 -12.407 -6.139 1.00 90.69 85 LEU A N 1
ATOM 687 C CA . LEU A 1 85 ? 6.534 -13.064 -7.091 1.00 90.69 85 LEU A CA 1
ATOM 688 C C . LEU A 1 85 ? 7.283 -13.722 -8.256 1.00 90.69 85 LEU A C 1
ATOM 690 O O . LEU A 1 85 ? 6.648 -14.353 -9.093 1.00 90.69 85 LEU A O 1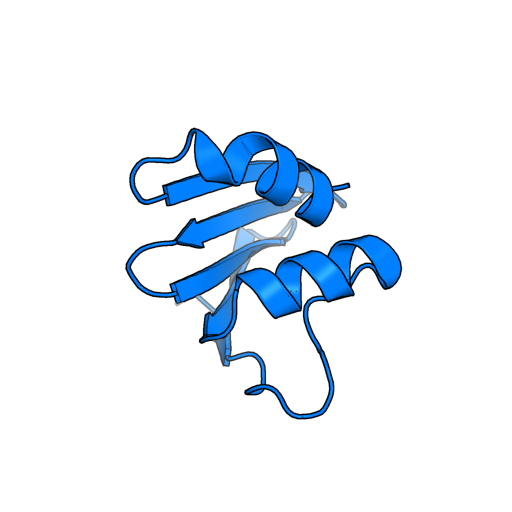
ATOM 694 N N . TYR A 1 86 ? 8.608 -13.596 -8.309 1.00 82.88 86 TYR A N 1
ATOM 695 C CA . TYR A 1 86 ? 9.439 -14.342 -9.248 1.00 82.88 86 TYR A CA 1
ATOM 696 C C . TYR A 1 86 ? 9.539 -15.812 -8.795 1.00 82.88 86 TYR A C 1
ATOM 698 O O . TYR A 1 86 ? 9.684 -16.070 -7.596 1.00 82.88 86 TYR A O 1
ATOM 706 N N . HIS A 1 87 ? 9.400 -16.764 -9.721 1.00 59.09 87 HIS A N 1
ATOM 707 C CA . HIS A 1 87 ? 9.616 -18.207 -9.522 1.00 59.09 87 HIS A CA 1
ATOM 708 C C . HIS A 1 87 ? 10.688 -18.676 -10.499 1.00 59.09 87 HIS A C 1
ATOM 710 O O . HIS A 1 87 ? 10.636 -18.220 -11.664 1.00 59.09 87 HIS A O 1
#

Foldseek 3Di:
DVLVVCVVCVVVDPFKDKDWDDDQCWIWIWMQGPVQAKIWIWIAHNVRKIKIKIFHHDS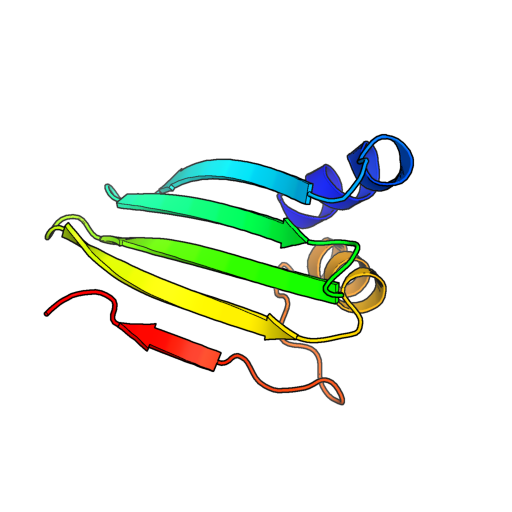VVLSVCCVVPVGSDDPPGDDIDIDTPDD

Radius of gyration: 12.92 Å; chains: 1; bounding box: 32×32×31 Å

pLDDT: mean 89.64, std 6.57, range [59.09, 96.25]

Sequence (87 aa):
MVAELFLKNLDMAKGKLGVKYISDGGEIIYLLDTEDNFIRKFKTNISGTMLQYTWRGEFRERLKYASENNTFKQSGLPEVEVKNLYH